Protein AF-A0A7C8FAI3-F1 (afdb_monomer_lite)

Sequence (90 aa):
MAENSQRRRYHLHESQLQEALYYAVRRAKIPKKVTAHTFRHSFATHLLQAGFDIRVIQTLLGHASLTTTMIYTHCVPVRTVKEPKSPLDL

Structure (mmCIF, N/CA/C/O backbone):
data_AF-A0A7C8FAI3-F1
#
_entry.id   AF-A0A7C8FAI3-F1
#
loop_
_atom_site.group_PDB
_atom_site.id
_atom_site.type_symbol
_atom_site.label_atom_id
_atom_site.label_alt_id
_atom_site.label_comp_id
_atom_site.label_asym_id
_atom_site.label_entity_id
_atom_site.label_seq_id
_atom_site.pdbx_PDB_ins_code
_atom_site.Cartn_x
_atom_site.Cartn_y
_atom_site.Cartn_z
_atom_site.occupancy
_atom_site.B_iso_or_equiv
_atom_site.auth_seq_id
_atom_site.auth_comp_id
_atom_site.auth_asym_id
_atom_site.auth_atom_id
_atom_site.pdbx_PDB_model_num
ATOM 1 N N . MET A 1 1 ? 18.008 -40.199 -29.514 1.00 49.53 1 MET A N 1
ATOM 2 C CA . MET A 1 1 ? 17.861 -40.499 -28.076 1.00 49.53 1 MET A CA 1
ATOM 3 C C . MET A 1 1 ? 18.891 -39.664 -27.325 1.00 49.53 1 MET A C 1
ATOM 5 O O . MET A 1 1 ? 20.060 -40.010 -27.351 1.00 49.53 1 MET A O 1
ATOM 9 N N . ALA A 1 2 ? 18.480 -38.507 -26.805 1.00 45.12 2 ALA A N 1
ATOM 10 C CA . ALA A 1 2 ? 19.195 -37.718 -25.794 1.00 45.12 2 ALA A CA 1
ATOM 11 C C . ALA A 1 2 ? 18.243 -36.606 -25.320 1.00 45.12 2 ALA A C 1
ATOM 13 O O . ALA A 1 2 ? 18.377 -35.433 -25.662 1.00 45.12 2 ALA A O 1
ATOM 14 N N . GLU A 1 3 ? 17.211 -37.024 -24.588 1.00 61.53 3 GLU A N 1
ATOM 15 C CA . GLU A 1 3 ? 16.557 -36.172 -23.601 1.00 61.53 3 GLU A CA 1
ATOM 16 C C . GLU A 1 3 ? 17.596 -35.785 -22.544 1.00 61.53 3 GLU A C 1
ATOM 18 O O . GLU A 1 3 ? 18.365 -36.645 -22.122 1.00 61.53 3 GLU A O 1
ATOM 23 N N . ASN A 1 4 ? 17.631 -34.513 -22.137 1.00 55.91 4 ASN A N 1
ATOM 24 C CA . ASN A 1 4 ? 17.456 -34.085 -20.740 1.00 55.91 4 ASN A CA 1
ATOM 25 C C . ASN A 1 4 ? 17.792 -32.583 -20.603 1.00 55.91 4 ASN A C 1
ATOM 27 O O . ASN A 1 4 ? 18.788 -32.198 -19.993 1.00 55.91 4 ASN A O 1
ATOM 31 N N . SER A 1 5 ? 16.967 -31.696 -21.173 1.00 61.66 5 SER A N 1
ATOM 32 C CA . SER A 1 5 ? 17.001 -30.283 -20.771 1.00 61.66 5 SER A CA 1
ATOM 33 C C . SER A 1 5 ? 16.198 -30.162 -19.477 1.00 61.66 5 SER A C 1
ATOM 35 O O . SER A 1 5 ? 14.993 -29.908 -19.498 1.00 61.66 5 SER A O 1
ATOM 37 N N . GLN A 1 6 ? 16.839 -30.422 -18.334 1.00 63.75 6 GLN A N 1
ATOM 38 C CA . GLN A 1 6 ? 16.247 -30.118 -17.031 1.00 63.75 6 GLN A CA 1
ATOM 39 C C . GLN A 1 6 ? 15.922 -28.617 -16.999 1.00 63.75 6 GLN A C 1
ATOM 41 O O . GLN A 1 6 ? 16.811 -27.787 -16.807 1.00 63.75 6 GLN A O 1
ATOM 46 N N . ARG A 1 7 ? 14.649 -28.250 -17.202 1.00 65.62 7 ARG A N 1
ATOM 47 C CA . ARG A 1 7 ? 14.151 -26.876 -17.032 1.00 65.62 7 ARG A CA 1
ATOM 48 C C . ARG A 1 7 ? 14.353 -26.459 -15.576 1.00 65.62 7 ARG A C 1
ATOM 50 O O . ARG A 1 7 ? 13.489 -26.678 -14.729 1.00 65.62 7 ARG A O 1
ATOM 57 N N . ARG A 1 8 ? 15.497 -25.847 -15.275 1.00 66.56 8 ARG A N 1
ATOM 58 C CA . ARG A 1 8 ? 15.746 -25.219 -13.978 1.00 66.56 8 ARG A CA 1
ATOM 59 C C . ARG A 1 8 ? 14.878 -23.968 -13.880 1.00 66.56 8 ARG A C 1
ATOM 61 O O . ARG A 1 8 ? 15.050 -23.015 -14.635 1.00 66.56 8 ARG A O 1
ATOM 68 N N . ARG A 1 9 ? 13.897 -24.004 -12.979 1.00 78.94 9 ARG A N 1
ATOM 69 C CA . ARG A 1 9 ? 13.049 -22.855 -12.656 1.00 78.94 9 ARG A CA 1
ATOM 70 C C . ARG A 1 9 ? 13.813 -21.961 -11.692 1.00 78.94 9 ARG A C 1
ATOM 72 O O . ARG A 1 9 ? 13.929 -22.280 -10.514 1.00 78.94 9 ARG A O 1
ATOM 79 N N . TYR A 1 10 ? 14.350 -20.867 -12.209 1.00 83.38 10 TYR A N 1
ATOM 80 C CA . TYR A 1 10 ? 14.899 -19.801 -11.382 1.00 83.38 10 TYR A CA 1
ATOM 81 C C . TYR A 1 10 ? 13.787 -18.817 -11.019 1.00 83.38 10 TYR A C 1
ATOM 83 O O . TYR A 1 10 ? 12.874 -18.584 -11.815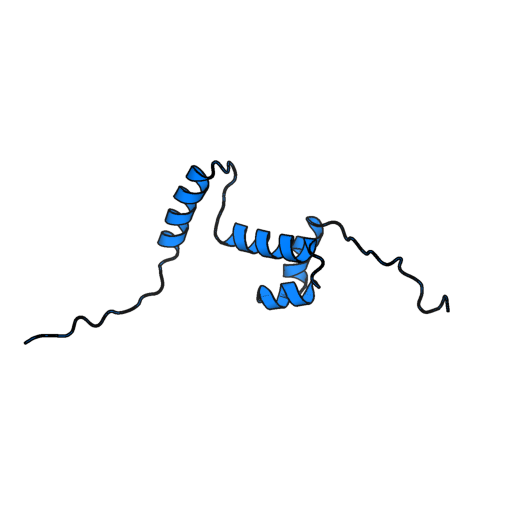 1.00 83.38 10 TYR A O 1
ATOM 91 N N . HIS A 1 11 ? 13.863 -18.240 -9.819 1.00 87.50 11 HIS A N 1
ATOM 92 C CA . HIS A 1 11 ? 13.046 -17.079 -9.484 1.00 87.50 11 HIS A CA 1
ATOM 93 C C . HIS A 1 11 ? 13.364 -15.951 -10.468 1.00 87.50 11 HIS A C 1
ATOM 95 O O . HIS A 1 11 ? 14.518 -15.781 -10.873 1.00 87.50 11 HIS A O 1
ATOM 101 N N . LEU A 1 12 ? 12.342 -15.189 -10.862 1.00 86.88 12 LEU A N 1
ATOM 102 C CA . LEU A 1 12 ? 12.554 -13.998 -11.674 1.00 86.88 12 LEU A CA 1
ATOM 103 C C . LEU A 1 12 ? 13.452 -13.035 -10.901 1.00 86.88 12 LEU A C 1
ATOM 105 O O . LEU A 1 12 ? 13.211 -12.753 -9.727 1.00 86.88 12 LEU A O 1
ATOM 109 N N . HIS A 1 13 ? 14.486 -12.538 -11.570 1.00 91.44 13 HIS A N 1
ATOM 110 C CA . HIS A 1 13 ? 15.324 -11.506 -10.986 1.00 91.44 13 HIS A CA 1
ATOM 111 C C . HIS A 1 13 ? 14.512 -10.215 -10.839 1.00 91.44 13 HIS A C 1
ATOM 113 O O . HIS A 1 13 ? 13.722 -9.878 -11.723 1.00 91.44 13 HIS A O 1
ATOM 119 N N . GLU A 1 14 ? 14.724 -9.470 -9.753 1.00 89.06 14 GLU A N 1
ATOM 120 C CA . GLU A 1 14 ?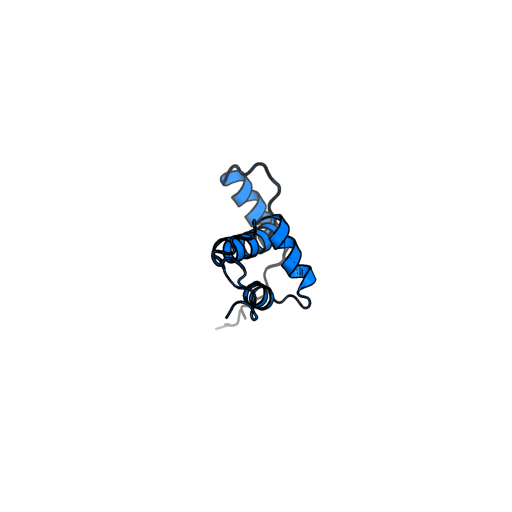 13.937 -8.271 -9.438 1.00 89.06 14 GLU A CA 1
ATOM 121 C C . GLU A 1 14 ? 13.942 -7.246 -10.585 1.00 89.06 14 GLU A C 1
ATOM 123 O O . GLU A 1 14 ? 12.906 -6.661 -10.904 1.00 89.06 14 GLU A O 1
ATOM 128 N N . SER A 1 15 ? 15.079 -7.092 -11.271 1.00 91.88 15 SER A N 1
ATOM 129 C CA . SER A 1 15 ? 15.207 -6.180 -12.415 1.00 91.88 15 SER A CA 1
ATOM 130 C C . SER A 1 15 ? 14.209 -6.472 -13.538 1.00 91.88 15 SER A C 1
ATOM 132 O O . SER A 1 15 ? 13.725 -5.542 -14.174 1.00 91.88 15 SER A O 1
ATOM 134 N N . GLN A 1 16 ? 13.841 -7.740 -13.756 1.00 93.12 16 GLN A N 1
ATOM 135 C CA . GLN A 1 16 ? 12.874 -8.110 -14.793 1.00 93.12 16 GLN A CA 1
ATOM 136 C C . GLN A 1 16 ? 11.476 -7.576 -14.459 1.00 93.12 16 GLN A C 1
ATOM 138 O O . GLN A 1 16 ? 10.769 -7.084 -15.338 1.00 93.12 16 GLN A O 1
ATOM 143 N N . LEU A 1 17 ? 11.087 -7.620 -13.180 1.00 92.44 17 LEU A N 1
ATOM 144 C CA . LEU A 1 17 ? 9.824 -7.045 -12.722 1.00 92.44 17 LEU A CA 1
ATOM 145 C C . LEU A 1 17 ? 9.861 -5.514 -12.777 1.00 92.44 17 LEU A C 1
ATOM 147 O O . LEU A 1 17 ? 8.884 -4.895 -13.195 1.00 92.44 17 LEU A O 1
ATOM 151 N N . GLN A 1 18 ? 10.975 -4.901 -12.374 1.00 93.62 18 GLN A N 1
ATOM 152 C CA . GLN A 1 18 ? 11.137 -3.446 -12.406 1.00 93.62 18 GLN A CA 1
ATOM 153 C C . GLN A 1 18 ? 11.039 -2.890 -13.837 1.00 93.62 18 GLN A C 1
ATOM 155 O O . GLN A 1 18 ? 10.309 -1.922 -14.058 1.00 93.62 18 GLN A O 1
ATOM 160 N N . GLU A 1 19 ? 11.688 -3.536 -14.808 1.00 94.94 19 GLU A N 1
ATOM 161 C CA . GLU A 1 19 ? 11.592 -3.191 -16.234 1.00 94.94 19 GLU A CA 1
ATOM 162 C C . GLU A 1 19 ? 10.156 -3.333 -16.754 1.00 94.94 19 GLU A C 1
ATOM 164 O O . GLU A 1 19 ? 9.596 -2.399 -17.333 1.00 94.94 19 GLU A O 1
ATOM 169 N N . ALA A 1 20 ? 9.508 -4.473 -16.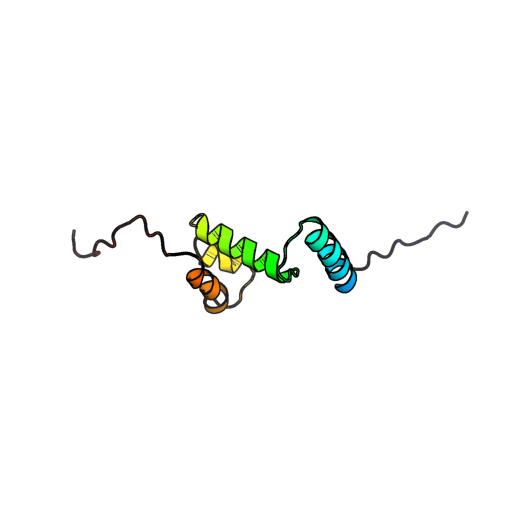491 1.00 95.44 20 ALA A N 1
ATOM 170 C CA . ALA A 1 20 ? 8.124 -4.691 -16.905 1.00 95.44 20 ALA A CA 1
ATOM 171 C C . ALA A 1 20 ? 7.176 -3.622 -16.329 1.00 95.44 20 ALA A C 1
ATOM 173 O O . ALA A 1 20 ? 6.313 -3.094 -17.041 1.00 95.44 20 ALA A O 1
ATOM 174 N N . LEU A 1 21 ? 7.364 -3.258 -15.056 1.00 95.69 21 LEU A N 1
ATOM 175 C CA . LEU A 1 21 ? 6.598 -2.199 -14.403 1.00 95.69 21 LEU A CA 1
ATOM 176 C C . LEU A 1 21 ? 6.853 -0.831 -15.036 1.00 95.69 21 LEU A C 1
ATOM 178 O O . LEU A 1 21 ? 5.895 -0.097 -15.272 1.00 95.69 21 LEU A O 1
ATOM 182 N N . TYR A 1 22 ? 8.100 -0.493 -15.362 1.00 94.62 22 TYR A N 1
ATOM 183 C CA . TYR A 1 22 ? 8.439 0.774 -16.009 1.00 94.62 22 TYR A CA 1
ATOM 184 C C . TYR A 1 22 ? 7.654 0.985 -17.313 1.00 94.62 22 TYR A C 1
ATOM 186 O O . TYR A 1 22 ? 7.001 2.023 -17.491 1.00 94.62 22 TYR A O 1
ATOM 194 N N . TYR A 1 23 ? 7.637 -0.017 -18.196 1.00 97.06 23 TYR A N 1
ATOM 195 C CA . TYR A 1 23 ? 6.872 0.064 -19.443 1.00 97.06 23 TYR A CA 1
ATOM 196 C C . TYR A 1 23 ? 5.360 0.109 -19.199 1.00 97.06 23 TYR A C 1
ATOM 198 O O . TYR A 1 23 ? 4.659 0.897 -19.840 1.00 97.06 23 TYR A O 1
ATOM 206 N N . ALA A 1 24 ? 4.841 -0.694 -18.265 1.00 97.44 24 ALA A N 1
ATOM 207 C CA . ALA A 1 24 ? 3.416 -0.706 -17.937 1.00 97.44 24 ALA A CA 1
ATOM 208 C C . ALA A 1 24 ? 2.926 0.659 -17.419 1.00 97.44 24 ALA A C 1
ATOM 210 O O . ALA A 1 24 ? 1.893 1.159 -17.863 1.00 97.44 24 ALA A O 1
ATOM 211 N N . VAL A 1 25 ? 3.699 1.300 -16.542 1.00 97.31 25 VAL A N 1
ATOM 212 C CA . VAL A 1 25 ? 3.379 2.600 -15.927 1.00 97.31 25 VAL A CA 1
ATOM 213 C C . VAL A 1 25 ? 3.374 3.718 -16.968 1.00 97.31 25 VAL A C 1
ATOM 215 O O . VAL A 1 25 ? 2.453 4.540 -16.985 1.00 97.31 25 VAL A O 1
ATOM 218 N N . ARG A 1 26 ? 4.343 3.712 -17.897 1.00 96.50 26 ARG A N 1
ATOM 219 C CA . ARG A 1 26 ? 4.359 4.649 -19.033 1.00 96.50 26 ARG A CA 1
ATOM 220 C C . ARG A 1 26 ? 3.145 4.475 -19.937 1.00 96.50 26 ARG A C 1
ATOM 222 O O . ARG A 1 26 ? 2.522 5.466 -20.314 1.00 96.50 26 ARG A O 1
ATOM 229 N N . ARG A 1 27 ? 2.773 3.231 -20.253 1.00 98.12 27 ARG A N 1
ATOM 230 C CA . ARG A 1 27 ? 1.574 2.933 -21.056 1.00 98.12 27 ARG A CA 1
ATOM 231 C C . ARG A 1 27 ? 0.290 3.381 -20.359 1.00 98.12 27 ARG A C 1
ATOM 233 O O . ARG A 1 27 ? -0.603 3.897 -21.022 1.00 98.12 27 ARG A O 1
ATOM 240 N N . ALA A 1 28 ? 0.227 3.239 -19.036 1.00 97.69 28 ALA A N 1
ATOM 241 C CA . ALA A 1 28 ? -0.886 3.705 -18.213 1.00 97.69 28 ALA A CA 1
ATOM 242 C C . ALA A 1 28 ? -0.917 5.235 -18.017 1.00 97.69 28 ALA A C 1
ATOM 244 O O . ALA A 1 28 ? -1.849 5.744 -17.400 1.00 97.69 28 ALA A O 1
ATOM 245 N N . LYS A 1 29 ? 0.080 5.974 -18.535 1.00 97.81 29 LYS A N 1
ATOM 246 C CA . LYS A 1 29 ? 0.216 7.436 -18.407 1.00 97.81 29 LYS A CA 1
ATOM 247 C C . LYS A 1 29 ? 0.203 7.921 -16.951 1.00 97.81 29 LYS A C 1
ATOM 249 O O . LYS A 1 29 ? -0.284 9.011 -16.659 1.00 97.81 29 LYS A O 1
ATOM 254 N N . ILE A 1 30 ? 0.750 7.125 -16.032 1.00 96.75 30 ILE A N 1
ATOM 255 C CA . ILE A 1 30 ? 0.873 7.514 -14.626 1.00 96.75 30 ILE A CA 1
ATOM 256 C C . ILE A 1 30 ? 2.133 8.383 -14.484 1.00 96.75 30 ILE A C 1
ATOM 258 O O . ILE A 1 30 ? 3.233 7.891 -14.734 1.00 96.75 30 ILE A O 1
ATOM 262 N N . PRO A 1 31 ? 2.014 9.661 -14.075 1.00 94.44 31 PRO A N 1
ATOM 263 C CA . PRO A 1 31 ? 3.155 10.581 -14.024 1.00 94.44 31 PRO A CA 1
ATOM 264 C C . PRO A 1 31 ? 4.071 10.343 -12.814 1.00 94.44 31 PRO A C 1
ATOM 266 O O . PRO A 1 31 ? 5.178 10.868 -12.751 1.00 94.44 31 PRO A O 1
ATOM 269 N N . LYS A 1 32 ? 3.604 9.574 -11.825 1.00 93.94 32 LYS A N 1
ATOM 270 C CA . LYS A 1 32 ? 4.340 9.270 -10.595 1.00 93.94 32 LYS A CA 1
ATOM 271 C C . LYS A 1 32 ? 5.225 8.041 -10.783 1.00 93.94 32 LYS A C 1
ATOM 273 O O . LYS A 1 32 ? 4.882 7.122 -11.522 1.00 93.94 32 LYS A O 1
ATOM 278 N N . LYS A 1 33 ? 6.332 7.985 -10.039 1.00 93.50 33 LYS A N 1
ATOM 279 C CA . LYS A 1 33 ? 7.151 6.773 -9.936 1.00 93.50 33 LYS A CA 1
ATOM 280 C C . LYS A 1 33 ? 6.333 5.664 -9.269 1.00 93.50 33 LYS A C 1
ATOM 282 O O . LYS A 1 33 ? 5.806 5.857 -8.176 1.00 93.50 33 LYS A O 1
ATOM 287 N N . VAL A 1 34 ? 6.268 4.507 -9.918 1.00 95.94 34 VAL A N 1
ATOM 288 C CA . VAL A 1 34 ? 5.584 3.312 -9.417 1.00 95.94 34 VAL A CA 1
ATOM 289 C C . VAL A 1 34 ? 6.594 2.175 -9.351 1.00 95.94 34 VAL A C 1
ATOM 291 O O . VAL A 1 34 ? 7.330 1.928 -10.304 1.00 95.94 34 VAL A O 1
ATOM 294 N N . THR A 1 35 ? 6.634 1.493 -8.214 1.00 95.31 35 THR A N 1
ATOM 295 C CA .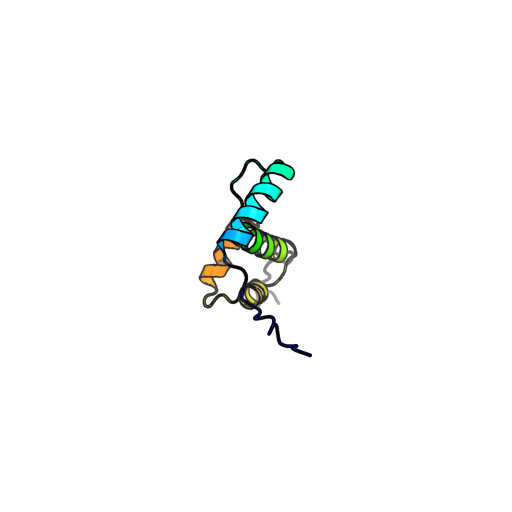 THR A 1 35 ? 7.433 0.283 -7.989 1.00 95.31 35 THR A CA 1
ATOM 296 C C . THR A 1 35 ? 6.527 -0.836 -7.476 1.00 95.31 35 THR A C 1
ATOM 298 O O . THR A 1 35 ? 5.353 -0.604 -7.183 1.00 95.31 35 THR A O 1
ATOM 301 N N . ALA A 1 36 ? 7.059 -2.049 -7.304 1.00 94.88 36 ALA A N 1
ATOM 302 C CA . ALA A 1 36 ? 6.314 -3.146 -6.676 1.00 94.88 36 ALA A CA 1
ATOM 303 C C . ALA A 1 36 ? 5.763 -2.756 -5.285 1.00 94.88 36 ALA A C 1
ATOM 305 O O . ALA A 1 36 ? 4.630 -3.089 -4.936 1.00 94.88 36 ALA A O 1
ATOM 306 N N . HIS A 1 37 ? 6.523 -1.961 -4.522 1.00 94.75 37 HIS A N 1
ATOM 307 C CA . HIS A 1 37 ? 6.103 -1.458 -3.213 1.00 94.75 37 HIS A CA 1
ATOM 308 C C . HIS A 1 37 ? 4.920 -0.485 -3.303 1.00 94.75 37 HIS A C 1
ATOM 310 O O . HIS A 1 37 ? 4.083 -0.469 -2.405 1.00 94.75 37 HIS A O 1
ATOM 316 N N . THR A 1 38 ? 4.779 0.273 -4.396 1.00 95.94 38 THR A N 1
ATOM 317 C CA . THR A 1 38 ? 3.602 1.129 -4.613 1.00 95.94 38 THR A CA 1
ATOM 318 C C . THR A 1 38 ? 2.315 0.306 -4.617 1.00 95.94 38 THR A C 1
ATOM 320 O O . THR A 1 38 ? 1.361 0.687 -3.949 1.00 95.94 38 THR A O 1
ATOM 323 N N . PHE A 1 39 ? 2.302 -0.859 -5.275 1.00 95.62 39 PHE A N 1
ATOM 324 C CA . PHE A 1 39 ? 1.134 -1.748 -5.272 1.00 95.62 39 PHE A CA 1
ATOM 325 C C . PHE A 1 39 ? 0.842 -2.321 -3.885 1.00 95.62 39 PHE A C 1
ATOM 327 O O . PHE A 1 39 ? -0.319 -2.386 -3.489 1.00 95.62 39 PHE A O 1
ATOM 334 N N . ARG A 1 40 ? 1.881 -2.677 -3.118 1.00 95.62 40 ARG A N 1
ATOM 335 C CA . ARG A 1 40 ? 1.733 -3.114 -1.720 1.00 95.62 40 ARG A CA 1
ATOM 336 C C . ARG A 1 40 ? 1.066 -2.035 -0.863 1.00 95.62 40 ARG A C 1
ATOM 338 O O . ARG A 1 40 ? 0.167 -2.346 -0.085 1.00 95.62 40 ARG A O 1
ATOM 345 N N . HIS A 1 41 ? 1.469 -0.777 -1.036 1.00 95.62 41 HIS A N 1
ATOM 346 C CA . HIS A 1 41 ? 0.840 0.348 -0.347 1.00 95.62 41 HIS A CA 1
ATOM 347 C C . HIS A 1 41 ? -0.607 0.563 -0.802 1.00 95.62 41 HIS A C 1
ATOM 349 O O . HIS A 1 41 ? -1.490 0.702 0.039 1.00 95.62 41 HIS A O 1
ATOM 35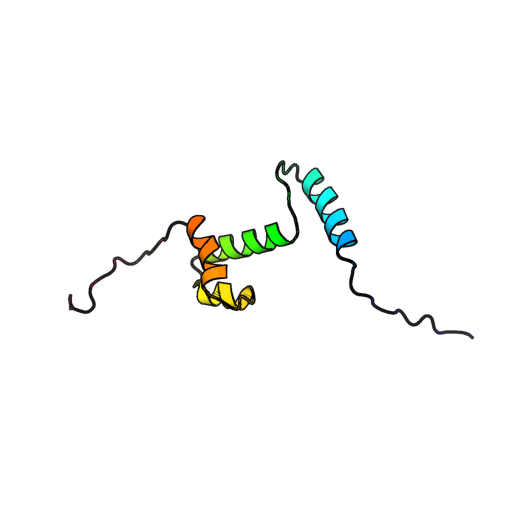5 N N . SER A 1 42 ? -0.875 0.535 -2.111 1.00 95.62 42 SER A N 1
ATOM 356 C CA . SER A 1 42 ? -2.235 0.659 -2.649 1.00 95.62 42 SER A CA 1
ATOM 357 C C . SER A 1 42 ? -3.165 -0.430 -2.117 1.00 95.62 42 SER A C 1
ATOM 359 O O . SER A 1 42 ? -4.280 -0.123 -1.708 1.00 95.62 42 SER A O 1
ATOM 361 N N . PHE A 1 43 ? -2.700 -1.679 -2.056 1.00 96.62 43 PHE A N 1
ATOM 362 C CA . PHE A 1 43 ? -3.457 -2.795 -1.488 1.00 96.62 43 PHE A CA 1
ATOM 363 C C . PHE A 1 43 ? -3.856 -2.528 -0.031 1.00 96.62 43 PHE A C 1
ATOM 365 O O . PHE A 1 43 ? -5.032 -2.624 0.315 1.00 96.62 43 PHE A O 1
ATOM 372 N N . ALA A 1 44 ? -2.903 -2.117 0.806 1.00 95.50 44 ALA A N 1
ATOM 373 C CA . ALA A 1 44 ? -3.161 -1.819 2.211 1.00 95.50 44 ALA A CA 1
ATOM 374 C C . ALA A 1 44 ? -4.147 -0.655 2.399 1.00 95.50 44 ALA A C 1
ATOM 376 O O . ALA A 1 44 ? -5.101 -0.767 3.171 1.00 95.50 44 ALA A O 1
ATOM 377 N N . THR A 1 45 ? -3.950 0.439 1.659 1.00 94.31 45 THR A N 1
ATOM 378 C CA . THR A 1 45 ? -4.841 1.603 1.697 1.00 94.31 45 THR A CA 1
ATOM 379 C C . THR A 1 45 ? -6.257 1.231 1.262 1.00 94.31 45 THR A C 1
ATOM 381 O O . THR A 1 45 ? -7.211 1.640 1.917 1.00 94.31 45 THR A O 1
ATOM 384 N N . HIS A 1 46 ? -6.420 0.424 0.209 1.00 94.56 46 HIS A N 1
ATOM 385 C CA . HIS A 1 46 ? -7.744 -0.005 -0.250 1.00 94.56 46 HIS A CA 1
ATOM 386 C C . HIS A 1 46 ? -8.456 -0.920 0.749 1.00 94.56 46 HIS A C 1
ATOM 388 O O . HIS A 1 46 ? -9.653 -0.746 0.966 1.00 94.56 46 HIS A O 1
ATOM 394 N N . LEU A 1 47 ? -7.743 -1.846 1.400 1.00 93.88 47 LEU A N 1
ATOM 395 C CA . LEU A 1 47 ? -8.337 -2.663 2.462 1.00 93.88 47 LEU A CA 1
ATOM 396 C C . LEU A 1 47 ? -8.804 -1.799 3.635 1.00 93.88 47 LEU A C 1
ATOM 398 O O . LEU A 1 47 ? -9.920 -1.971 4.124 1.00 93.88 47 LEU A O 1
ATOM 402 N N . LEU A 1 48 ? -7.987 -0.827 4.044 1.00 92.25 48 LEU A N 1
ATOM 403 C CA . LEU A 1 48 ? -8.354 0.081 5.125 1.00 92.25 48 LEU A CA 1
ATOM 404 C C . LEU A 1 48 ? -9.561 0.957 4.743 1.00 92.25 48 LEU A C 1
ATOM 406 O O . LEU A 1 48 ? -10.468 1.135 5.551 1.00 92.25 48 LEU A O 1
ATOM 410 N N . GLN A 1 49 ? -9.625 1.446 3.498 1.00 90.38 49 GLN A N 1
ATOM 411 C CA . GLN A 1 49 ? -10.785 2.182 2.967 1.00 90.38 49 GLN A CA 1
ATOM 412 C C . GLN A 1 49 ? -12.062 1.338 2.928 1.00 90.38 49 GLN A C 1
ATOM 414 O O . GLN A 1 49 ? -13.146 1.870 3.157 1.00 90.38 49 GLN A O 1
ATOM 419 N N . ALA A 1 50 ? -11.936 0.039 2.655 1.00 90.75 50 ALA A N 1
ATOM 420 C CA . ALA A 1 50 ? -13.044 -0.910 2.674 1.00 90.75 50 ALA A CA 1
ATOM 421 C C . ALA A 1 50 ? -13.479 -1.312 4.099 1.00 90.75 50 ALA A C 1
ATOM 423 O O . ALA A 1 50 ? -14.403 -2.107 4.249 1.00 90.75 50 ALA A O 1
ATOM 424 N N . GLY A 1 51 ? -12.841 -0.766 5.142 1.00 88.81 51 GLY A N 1
ATOM 425 C CA . GLY A 1 51 ? -13.203 -1.008 6.538 1.00 88.81 51 GLY A CA 1
ATOM 426 C C . GLY A 1 51 ? -12.643 -2.307 7.115 1.00 88.81 51 GLY A C 1
ATOM 427 O O . GLY A 1 51 ? -13.138 -2.772 8.140 1.00 88.81 51 GLY A O 1
ATOM 428 N N . PHE A 1 52 ? -11.627 -2.904 6.484 1.00 92.06 52 PHE A N 1
ATOM 429 C CA . PHE A 1 52 ? -10.949 -4.059 7.067 1.00 92.06 52 PHE A CA 1
ATOM 430 C C . PHE A 1 52 ? -10.216 -3.659 8.348 1.00 92.06 52 PHE A C 1
ATOM 432 O O . PHE A 1 52 ? -9.604 -2.592 8.428 1.00 92.06 52 PHE A O 1
ATOM 439 N N . ASP A 1 53 ? -10.236 -4.557 9.334 1.00 91.25 53 ASP A N 1
ATOM 440 C CA . ASP A 1 53 ? -9.483 -4.382 10.572 1.00 91.25 53 ASP A CA 1
ATOM 441 C C . ASP A 1 53 ? -7.981 -4.262 1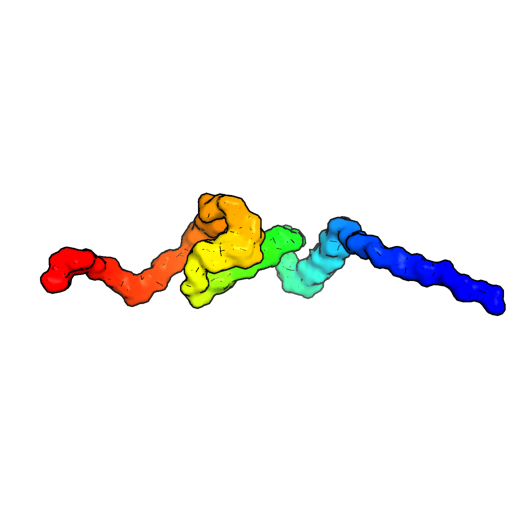0.270 1.00 91.25 53 ASP A C 1
ATOM 443 O O . ASP A 1 53 ? -7.397 -5.056 9.524 1.00 91.25 53 ASP A O 1
ATOM 447 N N . ILE A 1 54 ? -7.335 -3.270 10.881 1.00 91.88 54 ILE A N 1
ATOM 448 C CA . ILE A 1 54 ? -5.910 -2.996 10.695 1.00 91.88 54 ILE A CA 1
ATOM 449 C C . ILE A 1 54 ? -5.010 -4.185 11.077 1.00 91.88 54 ILE A C 1
ATOM 451 O O . ILE A 1 54 ? -3.942 -4.354 10.486 1.00 91.88 54 ILE A O 1
ATOM 455 N N . ARG A 1 55 ? -5.437 -5.052 12.001 1.00 94.31 55 ARG A N 1
ATOM 456 C CA . ARG A 1 55 ? -4.740 -6.300 12.351 1.00 94.31 55 ARG A CA 1
ATOM 457 C C . ARG A 1 55 ? -4.841 -7.343 11.243 1.00 94.31 55 ARG A C 1
ATOM 459 O O . ARG A 1 55 ? -3.859 -8.027 10.976 1.00 94.31 55 ARG A O 1
ATOM 466 N N . VAL A 1 56 ? -5.977 -7.424 10.547 1.00 95.62 56 VAL A N 1
ATOM 467 C CA . VAL A 1 56 ? -6.114 -8.291 9.364 1.00 95.62 56 VAL A CA 1
ATOM 468 C C . VAL A 1 56 ? -5.170 -7.812 8.264 1.00 95.62 56 VAL A C 1
ATOM 470 O O . VAL A 1 56 ? -4.433 -8.612 7.687 1.00 95.62 56 VAL A O 1
ATOM 473 N N . ILE A 1 57 ? -5.120 -6.500 8.026 1.00 95.44 57 ILE A N 1
ATOM 474 C CA . ILE A 1 57 ? -4.197 -5.902 7.051 1.00 95.44 57 ILE A CA 1
ATOM 475 C C . ILE A 1 57 ? -2.737 -6.190 7.442 1.00 95.44 57 ILE A C 1
ATOM 477 O O . ILE A 1 57 ? -1.943 -6.576 6.585 1.00 95.44 57 ILE A O 1
ATOM 481 N N . GLN A 1 58 ? -2.381 -6.070 8.726 1.00 97.12 58 GLN A N 1
ATOM 482 C CA . GLN A 1 58 ? -1.043 -6.401 9.231 1.00 97.12 58 GLN A CA 1
ATOM 483 C C . GLN A 1 58 ? -0.653 -7.847 8.891 1.00 97.12 58 GLN A C 1
ATOM 485 O O . GLN A 1 58 ? 0.445 -8.076 8.374 1.00 97.12 58 GLN A O 1
ATOM 490 N N . THR A 1 59 ? -1.543 -8.807 9.155 1.00 97.12 59 THR A N 1
ATOM 491 C CA . THR A 1 59 ? -1.313 -10.227 8.859 1.00 97.12 59 THR A CA 1
ATOM 492 C C . THR A 1 59 ? -1.156 -10.467 7.361 1.00 97.12 59 THR A C 1
ATOM 494 O O . THR A 1 59 ? -0.201 -11.127 6.958 1.00 97.12 59 THR A O 1
ATOM 497 N N . LEU A 1 60 ? -2.025 -9.886 6.526 1.00 96.75 60 LEU A N 1
ATOM 498 C CA . LEU A 1 60 ? -1.955 -10.039 5.066 1.00 96.75 60 LEU A CA 1
ATOM 499 C C . LEU A 1 60 ? -0.667 -9.460 4.469 1.00 96.75 60 LEU A C 1
ATOM 501 O O . LEU A 1 60 ? -0.144 -9.983 3.487 1.00 96.75 60 LEU A O 1
ATOM 505 N N . LEU A 1 61 ? -0.141 -8.388 5.060 1.00 96.25 61 LEU A N 1
ATOM 506 C CA . LEU A 1 61 ? 1.127 -7.796 4.641 1.00 96.25 61 LEU A CA 1
ATOM 507 C C . LEU A 1 61 ? 2.344 -8.505 5.256 1.00 96.25 61 LEU A C 1
ATOM 509 O O . LEU A 1 61 ? 3.466 -8.285 4.798 1.00 96.25 61 LEU A O 1
ATOM 513 N N . GLY A 1 62 ? 2.165 -9.334 6.284 1.00 96.38 62 GLY A N 1
ATOM 514 C CA . GLY A 1 62 ? 3.272 -9.957 7.011 1.00 96.38 62 GLY A CA 1
ATOM 515 C C . GLY A 1 62 ? 4.117 -8.943 7.788 1.00 96.38 62 GLY A C 1
ATOM 516 O O . GLY A 1 62 ? 5.338 -9.067 7.851 1.00 96.38 62 GLY A O 1
ATOM 517 N N . HIS A 1 63 ? 3.498 -7.893 8.333 1.00 97.25 63 HIS A N 1
ATOM 518 C CA . HIS A 1 63 ? 4.211 -6.907 9.146 1.00 97.25 63 HIS A CA 1
ATOM 519 C C . HIS A 1 63 ? 4.433 -7.421 10.572 1.00 97.25 63 HIS A C 1
ATOM 521 O O . HIS A 1 63 ? 3.485 -7.760 11.282 1.00 97.25 63 HIS A O 1
ATOM 527 N N . ALA A 1 64 ? 5.689 -7.395 11.018 1.00 95.50 64 ALA A N 1
ATOM 528 C CA . ALA A 1 64 ? 6.066 -7.801 12.372 1.00 95.50 64 ALA A CA 1
ATOM 529 C C . ALA A 1 64 ? 5.500 -6.872 13.462 1.00 95.50 64 ALA A C 1
ATOM 531 O O . ALA A 1 64 ? 5.264 -7.306 14.584 1.00 95.50 64 ALA A O 1
ATOM 532 N N . SER A 1 65 ? 5.261 -5.599 13.133 1.00 95.50 65 SER A N 1
ATOM 533 C CA . SER A 1 65 ? 4.730 -4.600 14.058 1.00 95.50 65 SER A CA 1
ATOM 534 C C . SER A 1 65 ? 3.494 -3.914 13.491 1.00 95.50 65 SER A C 1
ATOM 536 O O . SER A 1 65 ? 3.431 -3.577 12.303 1.00 95.50 65 SER A O 1
ATOM 538 N N . LEU A 1 66 ? 2.527 -3.637 14.371 1.00 92.81 66 LEU A N 1
ATOM 539 C CA . LEU A 1 66 ? 1.356 -2.835 14.032 1.00 92.81 66 LEU A CA 1
ATOM 540 C C . LEU A 1 66 ? 1.768 -1.425 13.593 1.00 92.81 66 LEU A C 1
ATOM 542 O O . LEU A 1 66 ? 1.168 -0.884 12.670 1.00 92.81 66 LEU A O 1
ATOM 546 N N . THR A 1 67 ? 2.835 -0.865 14.172 1.00 94.56 67 THR A N 1
ATOM 547 C CA . THR A 1 67 ? 3.356 0.468 13.830 1.00 94.56 67 THR A CA 1
ATOM 548 C C . THR A 1 67 ? 3.677 0.602 12.345 1.00 94.56 67 THR A C 1
ATOM 550 O O . THR A 1 67 ? 3.347 1.617 11.739 1.00 94.56 67 THR A O 1
ATOM 553 N N . THR A 1 68 ? 4.219 -0.445 11.717 1.00 94.19 68 THR A N 1
ATOM 554 C CA . THR A 1 68 ? 4.485 -0.464 10.269 1.00 94.19 68 THR A CA 1
ATOM 555 C C . THR A 1 68 ? 3.200 -0.422 9.439 1.00 94.19 68 THR A C 1
ATOM 557 O O . THR A 1 68 ? 3.196 0.100 8.331 1.00 94.19 68 THR A O 1
ATOM 560 N N . THR A 1 69 ? 2.095 -0.953 9.964 1.00 95.19 69 THR A N 1
ATOM 561 C CA . THR A 1 69 ? 0.779 -0.939 9.302 1.00 95.19 69 THR A CA 1
ATOM 562 C C . THR A 1 69 ? 0.020 0.360 9.573 1.00 95.19 69 THR A C 1
ATOM 564 O O . THR A 1 69 ? -0.733 0.820 8.718 1.00 95.19 69 THR A O 1
ATOM 567 N N . MET A 1 70 ? 0.258 1.002 10.721 1.00 93.69 70 MET A N 1
ATOM 568 C CA . MET A 1 70 ? -0.381 2.270 11.081 1.00 93.69 70 MET A CA 1
ATOM 569 C C . MET A 1 70 ? -0.036 3.415 10.128 1.00 93.69 70 MET A C 1
ATOM 571 O O . MET A 1 70 ? -0.812 4.353 10.035 1.00 93.69 70 MET A O 1
ATOM 575 N N . ILE A 1 71 ? 1.038 3.327 9.337 1.00 93.31 71 ILE A N 1
ATOM 576 C CA . ILE A 1 71 ? 1.352 4.352 8.327 1.00 93.31 71 ILE A CA 1
ATOM 577 C C . ILE A 1 71 ? 0.183 4.611 7.354 1.00 93.31 71 ILE A C 1
ATOM 579 O O . ILE A 1 71 ? 0.046 5.721 6.845 1.00 93.31 71 ILE A O 1
ATOM 583 N N . TYR A 1 72 ? -0.679 3.614 7.111 1.00 90.75 72 TYR A N 1
ATOM 584 C CA . TYR A 1 72 ? -1.812 3.739 6.189 1.00 90.75 72 TYR A CA 1
ATOM 585 C C . TYR A 1 72 ? -3.001 4.511 6.771 1.00 90.75 72 TYR A C 1
ATOM 587 O O . TYR A 1 72 ? -3.836 4.997 6.006 1.00 90.75 72 TYR A O 1
ATOM 595 N N . THR A 1 73 ? -3.078 4.682 8.094 1.00 88.44 73 THR A N 1
ATOM 596 C CA . THR A 1 73 ? -4.170 5.435 8.736 1.00 88.44 73 THR A CA 1
ATOM 597 C C . THR A 1 73 ? -4.075 6.933 8.459 1.00 88.44 73 THR A C 1
ATOM 599 O O . THR A 1 73 ? -5.090 7.618 8.460 1.00 88.44 73 THR A O 1
ATOM 602 N N . HIS A 1 74 ? -2.891 7.447 8.114 1.00 86.19 74 HIS A N 1
ATOM 603 C CA . HIS A 1 74 ? -2.737 8.833 7.666 1.00 86.19 74 HIS A CA 1
ATOM 604 C C . HIS A 1 74 ? -3.410 9.105 6.313 1.00 86.19 74 HIS A C 1
ATOM 606 O O . HIS A 1 74 ? -3.769 10.242 6.021 1.00 86.19 74 HIS A O 1
ATOM 612 N N . CYS A 1 75 ? -3.577 8.078 5.474 1.00 82.12 75 CYS A N 1
ATOM 613 C CA . CYS A 1 75 ? -4.158 8.217 4.138 1.00 82.12 75 CYS A CA 1
ATOM 614 C C . CYS A 1 75 ? -5.669 7.960 4.102 1.00 82.12 75 CYS A C 1
ATOM 616 O O . CYS A 1 75 ? -6.316 8.284 3.105 1.00 82.12 75 CYS A O 1
ATOM 618 N N . VAL A 1 76 ? -6.229 7.352 5.149 1.00 81.06 76 VAL A N 1
ATOM 619 C CA . VAL A 1 76 ? -7.639 6.962 5.209 1.00 81.06 76 VAL A CA 1
ATOM 620 C C . VAL A 1 76 ? -8.243 7.546 6.480 1.00 81.06 76 VAL A C 1
ATOM 622 O O . VAL A 1 76 ? -7.878 7.103 7.567 1.00 81.06 76 VAL A O 1
ATOM 625 N N . PRO A 1 77 ? -9.164 8.521 6.379 1.00 71.62 77 PRO A N 1
ATOM 626 C CA . PRO A 1 77 ? -9.818 9.055 7.562 1.00 71.62 77 PRO A CA 1
ATOM 627 C C . PRO A 1 77 ? -10.574 7.932 8.271 1.00 71.62 77 PRO A C 1
ATOM 629 O O . PRO A 1 77 ? -11.242 7.118 7.628 1.00 71.62 77 PRO A O 1
ATOM 632 N N . VAL A 1 78 ? -10.473 7.902 9.599 1.00 67.88 78 VAL A N 1
ATOM 633 C CA . VAL A 1 78 ? -11.215 6.959 10.436 1.00 67.88 78 VAL A CA 1
ATOM 634 C C . VAL A 1 78 ? -12.707 7.189 10.201 1.00 67.88 78 VAL A C 1
ATOM 636 O O . VAL A 1 78 ? -13.262 8.212 10.593 1.00 67.88 78 VAL A O 1
ATOM 639 N N . ARG A 1 79 ? -13.362 6.236 9.535 1.00 63.81 79 ARG A N 1
ATOM 640 C CA . ARG A 1 79 ? -14.820 6.196 9.389 1.00 63.81 79 ARG A CA 1
ATOM 641 C C . ARG A 1 79 ? -15.385 5.248 10.437 1.00 63.81 79 ARG A C 1
ATOM 643 O O . ARG A 1 79 ? -15.884 4.174 10.116 1.00 63.81 79 ARG A O 1
ATOM 650 N N . THR A 1 80 ? -15.261 5.603 11.710 1.00 58.41 80 THR A N 1
ATOM 651 C CA . THR A 1 80 ? -16.012 4.916 12.764 1.00 58.41 80 THR A CA 1
ATOM 652 C C . THR A 1 80 ? -17.487 5.252 12.576 1.00 58.41 80 THR A C 1
ATOM 654 O O . THR A 1 80 ? -17.926 6.346 12.901 1.00 58.41 80 THR A O 1
ATOM 657 N N . VAL A 1 81 ? -18.248 4.309 12.012 1.00 57.72 81 VAL A N 1
ATOM 658 C CA . VAL A 1 81 ? -19.711 4.421 11.830 1.00 57.72 81 VAL A CA 1
ATOM 659 C C . VAL A 1 81 ? -20.450 4.352 13.175 1.00 57.72 81 VAL A C 1
ATOM 661 O O . VAL A 1 81 ? -21.625 4.688 13.264 1.00 57.72 81 VAL A O 1
ATOM 664 N N . LYS A 1 82 ? -19.769 3.924 14.244 1.00 62.84 82 LYS A N 1
ATOM 665 C CA . LYS A 1 82 ? -20.319 3.884 15.597 1.00 62.84 82 LYS A CA 1
ATOM 666 C C . LYS A 1 82 ? -19.794 5.066 16.395 1.00 62.84 82 LYS A C 1
ATOM 668 O O . LYS A 1 82 ? -18.585 5.185 16.587 1.00 62.84 82 LYS A O 1
ATOM 673 N N . GLU A 1 83 ? -20.714 5.895 16.875 1.00 63.41 83 GLU A N 1
ATOM 674 C CA . GLU A 1 83 ? -20.426 6.818 17.966 1.00 63.41 83 GLU A CA 1
ATOM 675 C C . GLU A 1 83 ? -19.842 6.014 19.137 1.00 63.41 83 GLU A C 1
ATOM 677 O O . GLU A 1 83 ? -20.411 4.975 19.504 1.00 63.41 83 GLU A O 1
ATOM 682 N N . PRO A 1 84 ? -18.699 6.429 19.703 1.00 66.94 84 PRO A N 1
ATOM 683 C CA . PRO A 1 84 ? -18.183 5.809 20.908 1.00 66.94 84 PRO A CA 1
ATOM 684 C C . PRO A 1 84 ? -19.162 6.102 22.048 1.00 66.94 84 PRO A C 1
ATOM 686 O O . PRO A 1 84 ? -19.162 7.191 22.610 1.00 66.94 84 PRO A O 1
ATOM 689 N N . LYS A 1 85 ? -20.021 5.132 22.368 1.00 71.81 85 LYS A N 1
ATOM 690 C CA . LYS A 1 85 ? -20.807 5.138 23.603 1.00 71.81 85 LYS A CA 1
ATOM 691 C C . LYS A 1 85 ? -19.928 4.640 24.736 1.00 71.81 85 LYS A C 1
ATOM 693 O O . LYS A 1 85 ? -19.214 3.645 24.557 1.00 71.81 85 LYS A O 1
ATOM 698 N N . SER A 1 86 ? -19.962 5.323 25.878 1.00 81.69 86 SER A N 1
ATOM 699 C CA . SER A 1 86 ? -19.231 4.846 27.044 1.00 81.69 86 SER A CA 1
ATOM 700 C C . SER A 1 86 ? -19.782 3.479 27.456 1.00 81.69 86 SER A C 1
ATOM 702 O O . SER A 1 86 ? -20.998 3.286 27.461 1.00 81.69 86 SER A O 1
ATOM 704 N N . PRO A 1 87 ? -18.925 2.537 27.879 1.00 81.12 87 PRO A N 1
ATOM 705 C CA . PRO A 1 87 ? -19.367 1.303 28.530 1.00 81.12 87 PRO A CA 1
ATOM 706 C C . PRO A 1 87 ? -20.152 1.547 29.828 1.00 81.12 87 PRO A C 1
ATOM 708 O O . PRO A 1 87 ? -20.781 0.625 30.337 1.00 81.12 87 PRO A O 1
ATOM 711 N N . LEU A 1 88 ? -20.072 2.766 30.371 1.00 84.50 88 LEU A N 1
ATOM 712 C CA . LEU A 1 88 ? -20.768 3.203 31.578 1.00 84.50 88 LEU A CA 1
ATOM 713 C C . LEU A 1 88 ? -22.077 3.956 31.282 1.00 84.50 88 LEU A C 1
ATOM 715 O O . LEU A 1 88 ? -22.789 4.278 32.223 1.00 84.50 88 LEU A O 1
ATOM 719 N N . ASP A 1 89 ? -22.402 4.219 30.009 1.00 80.69 89 ASP A N 1
ATOM 720 C CA . ASP A 1 89 ? -23.643 4.901 29.595 1.00 80.69 89 ASP A CA 1
ATOM 721 C C . ASP A 1 89 ? -24.816 3.904 29.400 1.00 80.69 89 ASP A C 1
ATOM 723 O O . ASP A 1 89 ? -25.683 4.127 28.549 1.00 80.69 89 ASP A O 1
ATOM 727 N N . LEU A 1 90 ? -24.811 2.775 30.127 1.00 61.97 90 LEU A N 1
ATOM 728 C CA . LEU A 1 90 ? -25.896 1.779 30.153 1.00 61.97 90 LEU A CA 1
ATOM 729 C C . LEU A 1 90 ? -26.949 2.113 31.213 1.00 61.97 90 LEU A C 1
ATOM 731 O O . LEU A 1 90 ? -26.554 2.442 32.353 1.00 61.97 90 LEU A O 1
#

Foldseek 3Di:
DDDDPPPDDDDDDLVVQQVVVVVVCVVVVPPDDDDPVNVLLVVLLVCVQVVHDLVVSCVVSVPPDSVVSCVSCVVHPDPPVDDDDDPPND

Secondary structure (DSSP, 8-state):
---------PPPPHHHHHHHHHHHHHHTT--S---HHHHHHHHHHHHHHTT--HHHHHHHHT-S-HHHHHGGGGTS-----S----TT--

Radius of gyration: 21.18 Å; chains: 1; bounding box: 45×51×60 Å

pLDDT: mean 86.61, std 13.35, range [45.12, 98.12]